Protein AF-A0A1X1XXY6-F1 (afdb_monomer)

Sequence (104 aa):
MVGAVIVSVALVAVVIVRAGPVKSLLADNLDVAATQAAVQGVLTDSTTGYGLHDVKDVTCNNGVNPVIAKGATFTCEFTIDGHQLQAKMTFLDSAGTYSVGRPQ

Mean predicted aligned error: 8.49 Å

Foldseek 3Di:
DQDQPFDQDPPFGKGKGQGDQPPDPPAQWGQVVVVLVVVVCQCCDPPRHVVAPPKADWQKQNNDTHHQDAQDKTKIWIAGPNDIWMWIWGRNDSRRIIITGDID

pLDDT: mean 74.22, std 14.79, range [30.69, 90.31]

Structure (mmCIF, N/CA/C/O backbone):
data_AF-A0A1X1XXY6-F1
#
_entry.id   AF-A0A1X1XXY6-F1
#
loop_
_atom_site.group_PDB
_atom_site.id
_atom_site.type_symbol
_atom_site.label_atom_id
_atom_site.label_alt_id
_atom_site.label_comp_id
_atom_site.label_asym_id
_atom_site.label_entity_id
_atom_site.label_seq_id
_atom_site.pdbx_PDB_ins_code
_atom_site.Cartn_x
_atom_site.Cartn_y
_atom_site.Cartn_z
_atom_site.occupancy
_atom_site.B_iso_or_equiv
_atom_site.auth_seq_id
_atom_site.auth_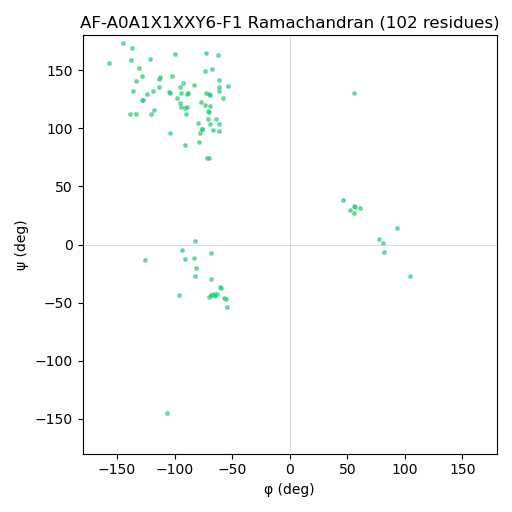comp_id
_atom_site.auth_asym_id
_atom_site.auth_atom_id
_atom_site.pdbx_PDB_model_num
ATOM 1 N N . MET A 1 1 ? 11.237 11.718 4.264 1.00 30.69 1 MET A N 1
ATOM 2 C CA . MET A 1 1 ? 10.075 12.516 3.822 1.00 30.69 1 MET A CA 1
ATOM 3 C C . MET A 1 1 ? 9.407 11.727 2.706 1.00 30.69 1 MET A C 1
ATOM 5 O O . MET A 1 1 ? 9.901 11.753 1.587 1.00 30.69 1 MET A O 1
ATOM 9 N N . VAL A 1 2 ? 8.393 10.916 3.019 1.00 42.12 2 VAL A N 1
ATOM 10 C CA . VAL A 1 2 ? 7.599 10.236 1.983 1.00 42.12 2 VAL A CA 1
ATOM 11 C C . VAL A 1 2 ? 6.670 11.304 1.414 1.00 42.12 2 VAL A C 1
ATOM 13 O O . VAL A 1 2 ? 5.721 11.715 2.071 1.00 42.12 2 VAL A O 1
ATOM 16 N N . GLY A 1 3 ? 7.034 11.871 0.266 1.00 40.94 3 GLY A N 1
ATOM 17 C CA . GLY A 1 3 ? 6.243 12.906 -0.390 1.00 40.94 3 GLY A CA 1
ATOM 18 C C . GLY A 1 3 ? 5.076 12.264 -1.126 1.00 40.94 3 GLY A C 1
ATOM 19 O O . GLY A 1 3 ? 5.210 11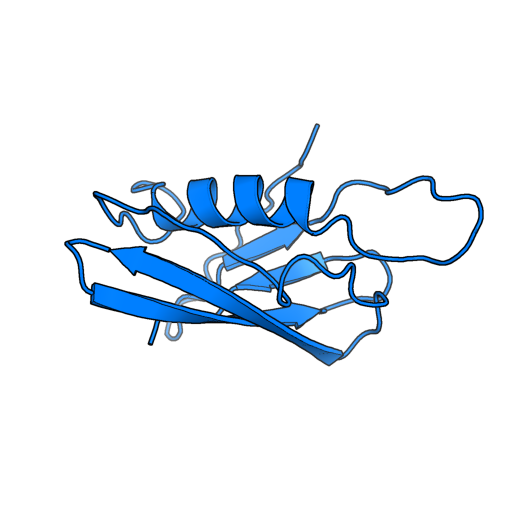.925 -2.299 1.00 40.94 3 GLY A O 1
ATOM 20 N N . ALA A 1 4 ? 3.943 12.072 -0.452 1.00 49.66 4 ALA A N 1
ATOM 21 C CA . ALA A 1 4 ? 2.701 11.711 -1.124 1.00 49.66 4 ALA A CA 1
ATOM 22 C C . ALA A 1 4 ? 2.257 12.904 -1.991 1.00 49.66 4 ALA A C 1
ATOM 24 O O . ALA A 1 4 ? 1.715 13.885 -1.491 1.00 49.66 4 ALA A O 1
ATOM 25 N N . VAL A 1 5 ? 2.556 12.864 -3.292 1.00 47.81 5 VAL A N 1
ATOM 26 C CA . VAL A 1 5 ? 2.062 13.853 -4.260 1.00 47.81 5 VAL A CA 1
ATOM 27 C C . VAL A 1 5 ? 0.756 13.322 -4.831 1.00 47.81 5 VAL A C 1
ATOM 29 O O . VAL A 1 5 ? 0.742 12.660 -5.867 1.00 47.81 5 VAL A O 1
ATOM 32 N N . ILE A 1 6 ? -0.331 13.593 -4.115 1.00 52.78 6 ILE A N 1
ATOM 33 C CA . ILE A 1 6 ? -1.666 13.104 -4.446 1.00 52.78 6 ILE A CA 1
ATOM 34 C C . ILE A 1 6 ? -2.244 13.980 -5.560 1.00 52.78 6 ILE A C 1
ATOM 36 O O . ILE A 1 6 ? -2.627 15.125 -5.337 1.00 52.78 6 ILE A O 1
ATOM 40 N N . VAL A 1 7 ? -2.273 13.451 -6.784 1.00 49.28 7 VAL A N 1
ATOM 41 C CA . VAL A 1 7 ? -2.939 14.093 -7.926 1.00 49.28 7 VAL A CA 1
ATOM 42 C C . VAL A 1 7 ? -4.255 13.367 -8.174 1.00 49.28 7 VAL A C 1
ATOM 44 O O . VAL A 1 7 ? -4.285 12.331 -8.831 1.00 49.28 7 VAL A O 1
ATOM 47 N N . SER A 1 8 ? -5.344 13.900 -7.631 1.00 45.62 8 SER A N 1
ATOM 48 C CA . SER A 1 8 ? -6.702 13.409 -7.864 1.00 45.62 8 SER A CA 1
ATOM 49 C C . SER A 1 8 ? -7.189 13.853 -9.249 1.00 45.62 8 SER A C 1
ATOM 51 O O . SER A 1 8 ? -7.606 14.999 -9.428 1.00 45.62 8 SER A O 1
ATOM 53 N N . VAL A 1 9 ? -7.123 12.965 -10.245 1.00 42.84 9 VAL A N 1
ATOM 54 C CA . VAL A 1 9 ? -7.693 13.219 -11.580 1.00 42.84 9 VAL A CA 1
ATOM 55 C C . VAL A 1 9 ? -9.151 12.756 -11.591 1.00 42.84 9 VAL A C 1
ATOM 57 O O . VAL A 1 9 ? -9.454 11.589 -11.355 1.00 42.84 9 VAL A O 1
ATOM 60 N N . ALA A 1 10 ? -10.069 13.693 -11.820 1.00 48.03 10 ALA A N 1
ATOM 61 C CA . ALA A 1 10 ? -11.507 13.456 -11.792 1.00 48.03 10 ALA A CA 1
ATOM 62 C C . ALA A 1 10 ? -11.962 12.428 -12.852 1.00 48.03 10 ALA A C 1
ATOM 64 O O . ALA A 1 10 ? -11.490 12.459 -13.987 1.00 48.03 10 ALA A O 1
ATOM 65 N N . LEU A 1 11 ? -12.931 11.589 -12.445 1.00 43.09 11 LEU A N 1
ATOM 66 C CA . LEU A 1 11 ? -13.668 10.498 -13.129 1.00 43.09 11 LEU A CA 1
ATOM 67 C C . LEU A 1 11 ? -13.265 9.061 -12.753 1.00 43.09 11 LEU A C 1
ATOM 69 O O . LEU A 1 11 ? -14.133 8.192 -12.733 1.00 43.09 11 LEU A O 1
ATOM 73 N N . VAL A 1 12 ? -12.027 8.813 -12.325 1.00 51.12 12 VAL A N 1
ATOM 74 C CA . VAL A 1 12 ? -11.620 7.560 -11.662 1.00 51.12 12 VAL A CA 1
ATOM 75 C C . VAL A 1 12 ? -10.702 7.972 -10.519 1.00 51.12 12 VAL A C 1
ATOM 77 O O . VAL A 1 12 ? -9.641 8.522 -10.779 1.00 51.12 12 VAL A O 1
ATOM 80 N N . ALA A 1 13 ? -11.124 7.789 -9.264 1.00 54.41 13 ALA A N 1
ATOM 81 C CA . ALA A 1 13 ? -10.316 8.164 -8.103 1.00 54.41 13 ALA A CA 1
ATOM 82 C C . ALA A 1 13 ? -9.017 7.347 -8.119 1.00 54.41 13 ALA A C 1
ATOM 84 O O . ALA A 1 13 ? -9.012 6.170 -7.770 1.00 54.41 13 ALA A O 1
ATOM 85 N N . VAL A 1 14 ? -7.949 7.955 -8.624 1.00 60.22 14 VAL A N 1
ATOM 86 C CA . VAL A 1 14 ? -6.613 7.381 -8.696 1.00 60.22 14 VAL A CA 1
ATOM 87 C C . VAL A 1 14 ? -5.722 8.272 -7.852 1.00 60.22 14 VAL A C 1
ATOM 89 O O . VAL A 1 14 ? -5.545 9.447 -8.167 1.00 60.22 14 VAL A O 1
ATOM 92 N N . VAL A 1 15 ? -5.179 7.717 -6.770 1.00 70.12 15 VAL A N 1
ATOM 93 C CA . VAL A 1 15 ? -4.247 8.439 -5.898 1.00 70.12 15 VAL A CA 1
ATOM 94 C C . VAL A 1 15 ? -2.830 8.110 -6.332 1.00 70.12 15 VAL A C 1
ATOM 96 O O . VAL A 1 15 ? -2.439 6.947 -6.356 1.00 70.12 15 VAL A O 1
ATOM 99 N N . ILE A 1 16 ? -2.051 9.123 -6.698 1.00 71.06 16 ILE A N 1
ATOM 100 C CA . ILE A 1 16 ? -0.642 8.939 -7.051 1.00 71.06 16 ILE A CA 1
ATOM 101 C C . ILE A 1 16 ? 0.200 9.070 -5.783 1.00 71.06 16 ILE A C 1
ATOM 103 O O . ILE A 1 16 ? 0.069 10.035 -5.034 1.00 71.06 16 ILE A O 1
ATOM 107 N N . VAL A 1 17 ? 1.074 8.099 -5.542 1.00 71.25 17 VAL A N 1
ATOM 108 C CA . VAL A 1 17 ? 2.014 8.111 -4.422 1.00 71.25 17 VAL A CA 1
ATOM 109 C C . VAL A 1 17 ? 3.419 7.968 -4.984 1.00 71.25 17 VAL A C 1
ATOM 111 O O . VAL A 1 17 ? 3.695 7.076 -5.787 1.00 71.25 17 VAL A O 1
ATOM 114 N N . ARG A 1 18 ? 4.326 8.858 -4.572 1.00 68.50 18 ARG A N 1
ATOM 115 C CA . ARG A 1 18 ? 5.751 8.699 -4.862 1.00 68.50 18 ARG A CA 1
ATOM 116 C C . ARG A 1 18 ? 6.404 7.931 -3.726 1.00 68.50 18 ARG A C 1
ATOM 118 O O . ARG A 1 18 ? 6.447 8.424 -2.597 1.00 68.50 18 ARG A O 1
ATOM 125 N N . ALA A 1 19 ? 6.946 6.755 -4.026 1.00 64.06 19 ALA A N 1
ATOM 126 C CA . ALA A 1 19 ? 7.919 6.144 -3.134 1.00 64.06 19 ALA A CA 1
ATOM 127 C C . ALA A 1 19 ? 9.132 7.088 -3.023 1.00 64.06 19 ALA A C 1
ATOM 129 O O . ALA A 1 19 ? 9.604 7.634 -4.021 1.00 64.06 19 ALA A O 1
ATOM 130 N N . GLY A 1 20 ? 9.602 7.353 -1.801 1.00 55.19 20 GLY A N 1
ATOM 131 C CA . GLY A 1 20 ? 10.849 8.099 -1.605 1.00 55.19 20 GLY A CA 1
ATOM 132 C C . GLY A 1 20 ? 12.040 7.341 -2.212 1.00 55.19 20 GLY A C 1
ATOM 133 O O . GLY A 1 20 ? 11.918 6.145 -2.465 1.00 55.19 20 GLY A O 1
ATOM 134 N N . PRO A 1 21 ? 13.197 7.992 -2.436 1.00 48.78 21 PRO A N 1
ATOM 135 C CA . PRO A 1 21 ? 14.360 7.326 -3.015 1.00 48.78 21 PRO A CA 1
ATOM 136 C C . PRO A 1 21 ? 14.823 6.191 -2.094 1.00 48.78 21 PRO A C 1
ATOM 138 O O . PRO A 1 21 ? 15.441 6.432 -1.054 1.00 48.78 21 PRO A O 1
ATOM 141 N N . VAL A 1 22 ? 14.516 4.950 -2.468 1.00 51.75 22 VAL A N 1
ATOM 142 C CA . VAL A 1 22 ? 14.994 3.756 -1.774 1.00 51.75 22 VAL A CA 1
ATOM 143 C C . VAL A 1 22 ? 16.441 3.560 -2.216 1.00 51.75 22 VAL A C 1
ATOM 145 O O . VAL A 1 22 ? 16.710 3.030 -3.287 1.00 51.75 22 VAL A O 1
ATOM 148 N N . LYS A 1 23 ? 17.409 4.049 -1.431 1.00 45.09 23 LYS A N 1
ATOM 149 C CA . LYS A 1 23 ? 18.831 3.746 -1.662 1.00 45.09 23 LYS A CA 1
ATOM 150 C C . LYS A 1 23 ? 19.104 2.285 -1.283 1.00 45.09 23 LYS A C 1
ATOM 152 O O . LYS A 1 23 ? 19.700 2.026 -0.241 1.00 45.09 23 LYS A O 1
ATOM 157 N N . SER A 1 24 ? 18.668 1.337 -2.108 1.00 44.62 24 SER A N 1
ATOM 158 C CA . SER A 1 24 ? 19.143 -0.045 -2.037 1.00 44.62 24 SER A CA 1
ATOM 159 C C . SER A 1 24 ? 20.292 -0.216 -3.026 1.00 44.62 24 SER A C 1
ATOM 161 O O . SER A 1 24 ? 20.127 -0.030 -4.225 1.00 44.62 24 SER A O 1
ATOM 163 N N . LEU A 1 25 ? 21.481 -0.552 -2.525 1.00 49.66 25 LEU A N 1
ATOM 164 C CA . LEU A 1 25 ? 22.681 -0.808 -3.337 1.00 49.66 25 LEU A CA 1
ATOM 165 C C . LEU A 1 25 ? 22.571 -2.090 -4.191 1.00 49.66 25 LEU A C 1
ATOM 167 O O . LEU A 1 25 ? 23.439 -2.344 -5.022 1.00 49.66 25 LEU A O 1
ATOM 171 N N . L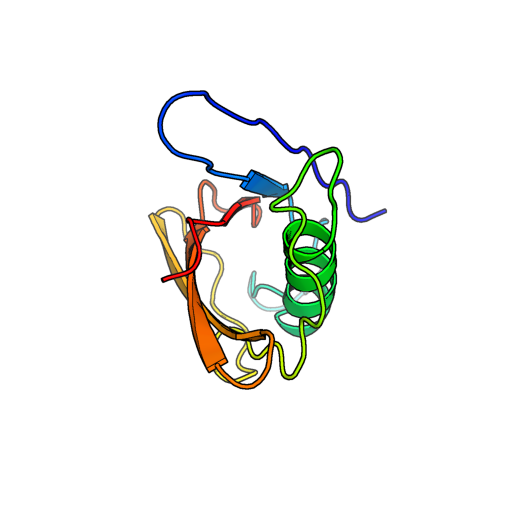EU A 1 26 ? 21.519 -2.891 -3.999 1.00 50.12 26 LEU A N 1
ATOM 172 C CA . LEU A 1 26 ? 21.196 -4.082 -4.779 1.00 50.12 26 LEU A CA 1
ATOM 173 C C . LEU A 1 26 ? 19.702 -4.037 -5.145 1.00 50.12 26 LEU A C 1
ATOM 175 O O . LEU A 1 26 ? 18.861 -4.165 -4.259 1.00 50.12 26 LEU A O 1
ATOM 179 N N . ALA A 1 27 ? 19.416 -3.875 -6.443 1.00 53.56 27 ALA A N 1
ATOM 180 C CA . ALA A 1 27 ? 18.097 -3.872 -7.094 1.00 53.56 27 ALA A CA 1
ATOM 181 C C . ALA A 1 27 ? 17.053 -2.857 -6.560 1.00 53.56 27 ALA A C 1
ATOM 183 O O . ALA A 1 27 ? 16.761 -2.794 -5.365 1.00 53.56 27 ALA A O 1
ATOM 184 N N . ASP A 1 28 ? 16.433 -2.107 -7.481 1.00 65.94 28 ASP A N 1
ATOM 185 C CA . ASP A 1 28 ? 15.330 -1.172 -7.210 1.00 65.94 28 ASP A CA 1
ATOM 186 C C . ASP A 1 28 ? 14.050 -1.946 -6.845 1.00 65.94 28 ASP A C 1
ATOM 188 O O . ASP A 1 28 ? 13.132 -2.125 -7.647 1.00 65.94 28 ASP A O 1
ATOM 192 N N . ASN A 1 29 ? 14.009 -2.485 -5.631 1.00 71.81 29 ASN A N 1
ATOM 193 C C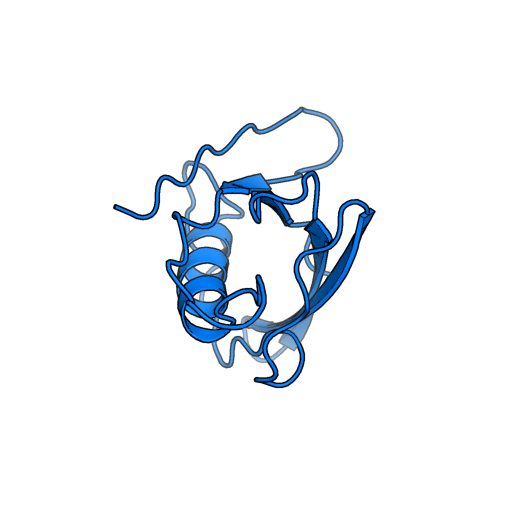A . ASN A 1 29 ? 12.823 -3.116 -5.072 1.00 71.81 29 ASN A CA 1
ATOM 194 C C . ASN A 1 29 ? 12.035 -2.079 -4.273 1.00 71.81 29 ASN A C 1
ATOM 196 O O . ASN A 1 29 ? 12.611 -1.281 -3.529 1.00 71.81 29 ASN A O 1
ATOM 200 N N . LEU A 1 30 ? 10.711 -2.107 -4.404 1.00 76.44 30 LEU A N 1
ATOM 201 C CA . LEU A 1 30 ? 9.839 -1.277 -3.588 1.00 76.44 30 LEU A CA 1
ATOM 202 C C . LEU A 1 30 ? 9.821 -1.832 -2.163 1.00 76.44 30 LEU A C 1
ATOM 204 O O . LEU A 1 30 ? 9.562 -3.018 -1.968 1.00 76.44 30 LEU A O 1
ATOM 208 N N . ASP A 1 31 ? 10.039 -0.969 -1.174 1.00 77.88 31 ASP A N 1
ATOM 209 C CA . ASP A 1 31 ? 9.797 -1.312 0.226 1.00 77.88 31 ASP A CA 1
ATOM 210 C C . ASP A 1 31 ? 8.284 -1.444 0.450 1.00 77.88 31 ASP A C 1
ATOM 212 O O . ASP A 1 31 ? 7.537 -0.452 0.487 1.00 77.88 31 ASP A O 1
ATOM 216 N N . VAL A 1 32 ? 7.821 -2.691 0.548 1.00 82.00 32 VAL A N 1
ATOM 217 C CA . VAL A 1 32 ? 6.400 -2.982 0.713 1.00 82.00 32 VAL A CA 1
ATOM 218 C C . VAL A 1 32 ? 5.889 -2.532 2.080 1.00 82.00 32 VAL A C 1
ATOM 220 O O . VAL A 1 32 ? 4.742 -2.109 2.160 1.00 82.00 32 VAL A O 1
ATOM 223 N N . ALA A 1 33 ? 6.727 -2.520 3.121 1.00 79.12 33 ALA A N 1
ATOM 224 C CA . ALA A 1 33 ? 6.332 -2.088 4.461 1.00 79.12 33 ALA A CA 1
ATOM 225 C C . ALA A 1 33 ? 6.096 -0.574 4.514 1.00 79.12 33 ALA A C 1
ATOM 227 O O . ALA A 1 33 ? 5.067 -0.107 5.010 1.00 79.12 33 ALA A O 1
ATOM 228 N N . ALA A 1 34 ? 7.003 0.205 3.917 1.00 79.44 34 ALA A N 1
ATOM 229 C CA . ALA A 1 34 ? 6.799 1.643 3.746 1.00 79.44 34 ALA A CA 1
ATOM 230 C C . ALA A 1 34 ? 5.551 1.940 2.894 1.00 79.44 34 ALA A C 1
ATOM 232 O O . ALA A 1 34 ? 4.811 2.890 3.158 1.00 79.44 34 ALA A O 1
ATOM 233 N N . THR A 1 35 ? 5.300 1.099 1.889 1.00 79.00 35 THR A N 1
ATOM 234 C CA . THR A 1 35 ? 4.125 1.206 1.020 1.00 79.00 35 THR A CA 1
ATOM 235 C C . THR A 1 35 ? 2.833 0.884 1.758 1.00 79.00 35 THR A C 1
ATOM 237 O O . THR A 1 35 ? 1.882 1.643 1.625 1.00 79.00 35 THR A O 1
ATOM 240 N N . GLN A 1 36 ? 2.790 -0.167 2.581 1.00 83.00 36 GLN A N 1
ATOM 241 C CA . GLN A 1 36 ? 1.628 -0.507 3.411 1.00 83.00 36 GLN A CA 1
ATOM 242 C C . GLN A 1 36 ? 1.214 0.673 4.290 1.00 83.00 36 GLN A C 1
ATOM 244 O O . GLN A 1 36 ? 0.045 1.052 4.291 1.00 83.00 36 GLN A O 1
ATOM 249 N N . ALA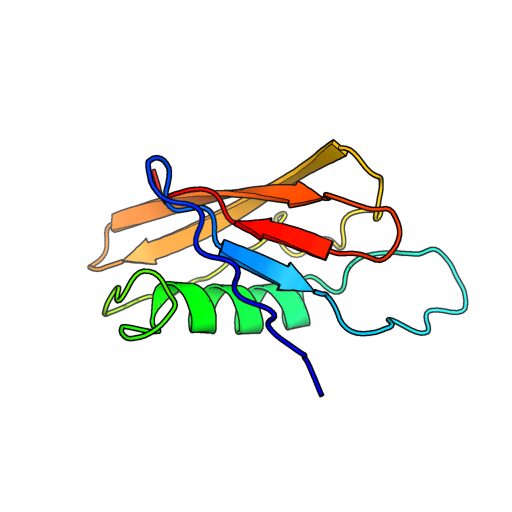 A 1 37 ? 2.176 1.310 4.965 1.00 82.25 37 ALA A N 1
ATOM 250 C CA . ALA A 1 37 ? 1.910 2.484 5.793 1.00 82.25 37 ALA A CA 1
ATOM 251 C C . ALA A 1 37 ? 1.378 3.673 4.970 1.00 82.25 37 ALA A C 1
ATOM 253 O O . ALA A 1 37 ? 0.421 4.334 5.374 1.00 82.25 37 ALA A O 1
ATOM 254 N N . ALA A 1 38 ? 1.961 3.934 3.795 1.00 80.19 38 ALA A N 1
ATOM 255 C CA . ALA A 1 38 ? 1.505 5.004 2.909 1.00 80.19 38 ALA A CA 1
ATOM 256 C C . ALA A 1 38 ? 0.094 4.744 2.353 1.00 80.19 38 ALA A C 1
ATOM 258 O O . ALA A 1 38 ? -0.735 5.651 2.325 1.00 80.19 38 ALA A O 1
ATOM 259 N N . VAL A 1 39 ? -0.189 3.506 1.943 1.00 81.62 39 VAL A N 1
ATOM 260 C CA . VAL A 1 39 ? -1.494 3.071 1.426 1.00 81.62 39 VAL A CA 1
ATOM 261 C C . VAL A 1 39 ? -2.548 3.163 2.510 1.00 81.62 39 VAL A C 1
ATOM 263 O O . VAL A 1 39 ? -3.614 3.706 2.252 1.00 81.62 39 VAL A O 1
ATOM 266 N N . GLN A 1 40 ? -2.246 2.711 3.727 1.00 83.62 40 GLN A N 1
ATOM 267 C CA . GLN A 1 40 ? -3.149 2.875 4.860 1.00 83.62 40 GLN A CA 1
ATOM 268 C C . GLN A 1 40 ? -3.480 4.354 5.083 1.00 83.62 40 GLN A C 1
ATOM 270 O O . GLN A 1 40 ? -4.654 4.700 5.178 1.00 83.62 40 GLN A O 1
ATOM 275 N N . GLY A 1 41 ? -2.468 5.228 5.062 1.00 82.56 41 GLY A N 1
ATOM 276 C CA . GLY A 1 41 ? -2.661 6.675 5.122 1.00 82.56 41 GLY A CA 1
ATOM 277 C C . GLY A 1 41 ? -3.616 7.172 4.036 1.00 82.56 41 GLY A C 1
ATOM 278 O O .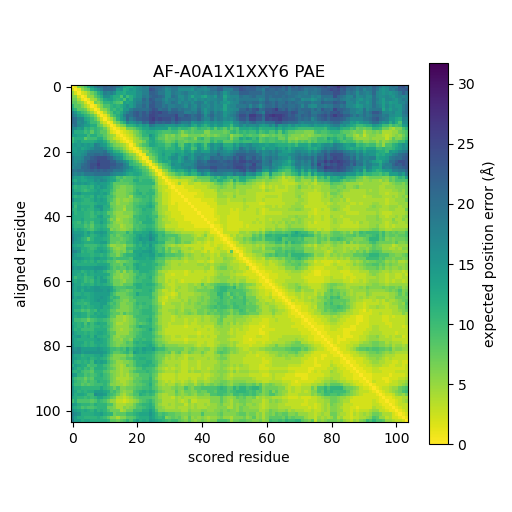 GLY A 1 41 ? -4.634 7.767 4.362 1.00 82.56 41 GLY A O 1
ATOM 279 N N . VAL A 1 42 ? -3.356 6.841 2.768 1.00 82.69 42 VAL A N 1
ATOM 280 C CA . VAL A 1 42 ? -4.211 7.213 1.623 1.00 82.69 42 VAL A CA 1
ATOM 281 C C . VAL A 1 42 ? -5.635 6.660 1.739 1.00 82.69 42 VAL A C 1
ATOM 283 O O . VAL A 1 42 ? -6.586 7.329 1.344 1.00 82.69 42 VAL A O 1
ATOM 286 N N . LEU A 1 43 ? -5.812 5.446 2.255 1.00 81.44 43 LEU A N 1
ATOM 287 C CA . LEU A 1 43 ? -7.139 4.868 2.447 1.00 81.44 43 L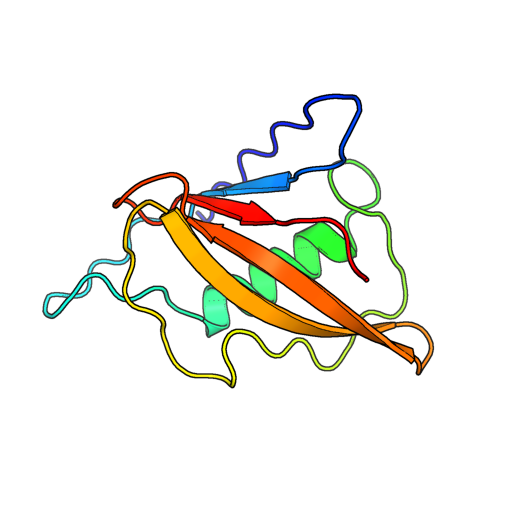EU A CA 1
ATOM 288 C C . LEU A 1 43 ? -7.901 5.627 3.535 1.00 81.44 43 LEU A C 1
ATOM 290 O O . LEU A 1 43 ? -9.060 5.955 3.319 1.00 81.44 43 LEU A O 1
ATOM 294 N N . THR A 1 44 ? -7.246 5.954 4.653 1.00 83.81 44 THR A N 1
ATOM 295 C CA . THR A 1 44 ? -7.875 6.641 5.796 1.00 83.81 44 THR A CA 1
ATOM 296 C C . THR A 1 44 ? -8.004 8.154 5.656 1.00 83.81 44 THR A C 1
ATOM 298 O O . THR A 1 44 ? -8.813 8.773 6.344 1.00 83.81 44 THR A O 1
ATOM 301 N N . ASP A 1 45 ? -7.219 8.773 4.777 1.00 82.50 45 ASP A N 1
ATOM 302 C CA . ASP A 1 45 ? -7.210 10.220 4.601 1.00 82.50 45 ASP A CA 1
ATOM 303 C C . ASP A 1 45 ? -8.516 10.678 3.939 1.00 82.50 45 ASP A C 1
ATOM 305 O O . ASP A 1 45 ? -8.797 10.359 2.784 1.00 82.50 45 ASP A O 1
ATOM 309 N N . SER A 1 46 ? -9.323 11.430 4.685 1.00 74.81 46 SER A N 1
ATOM 310 C CA . SER A 1 46 ? -10.624 11.952 4.252 1.00 74.81 46 SER A CA 1
ATOM 311 C C . SER A 1 46 ? -10.546 13.243 3.439 1.00 74.81 46 SER A C 1
ATOM 313 O O . SER A 1 46 ? -11.546 13.664 2.863 1.00 74.81 46 SER A O 1
ATOM 315 N N . THR A 1 47 ? -9.379 13.885 3.394 1.00 73.25 47 THR A N 1
ATOM 316 C CA . THR A 1 47 ? -9.178 15.173 2.717 1.00 73.25 47 THR A CA 1
ATOM 317 C C . THR A 1 47 ? -8.630 14.980 1.308 1.00 73.25 47 THR A C 1
ATOM 319 O O . THR A 1 47 ? -9.061 15.644 0.369 1.00 73.25 47 THR A O 1
ATOM 322 N N . THR A 1 48 ? -7.664 14.080 1.161 1.00 67.25 48 THR A N 1
ATOM 323 C CA . THR A 1 48 ? -6.902 13.863 -0.074 1.00 67.25 48 THR A CA 1
ATOM 324 C C . THR A 1 48 ? -6.935 12.413 -0.553 1.00 67.25 48 THR A C 1
ATOM 326 O O . THR A 1 48 ? -6.564 12.140 -1.693 1.00 67.25 48 THR A O 1
ATOM 329 N N . GLY A 1 49 ? -7.387 11.489 0.294 1.00 73.50 49 GLY A N 1
ATOM 330 C CA . GLY A 1 49 ? -7.451 10.061 0.020 1.00 73.50 49 GLY A CA 1
ATOM 331 C C . GLY A 1 49 ? -8.869 9.540 -0.222 1.00 73.50 49 GLY A C 1
ATOM 332 O O . GLY A 1 49 ? -9.710 10.212 -0.820 1.00 73.50 49 GLY A O 1
ATOM 333 N N . TYR A 1 50 ? -9.119 8.305 0.219 1.00 76.25 50 TYR A N 1
ATOM 334 C CA . TYR A 1 50 ? -10.423 7.645 0.083 1.00 76.25 50 TYR A CA 1
ATOM 335 C C . TYR A 1 50 ? -11.365 7.869 1.276 1.00 76.25 50 TYR A C 1
ATOM 337 O O . TYR A 1 50 ? -12.550 7.564 1.156 1.00 76.25 50 TYR A O 1
ATOM 345 N N . GLY A 1 51 ? -10.871 8.395 2.402 1.00 78.50 51 GLY A N 1
ATOM 346 C CA . GLY A 1 51 ? -11.671 8.675 3.598 1.00 78.50 51 GLY A CA 1
ATOM 347 C C . GLY A 1 51 ? -12.336 7.452 4.226 1.00 78.50 51 GLY A C 1
ATOM 348 O O . GLY A 1 51 ? -13.435 7.561 4.762 1.00 78.50 51 GLY A O 1
ATOM 349 N N . LEU A 1 52 ? -11.705 6.285 4.120 1.00 83.94 52 LEU A N 1
ATOM 350 C CA . LEU A 1 52 ? -12.210 5.025 4.652 1.00 83.94 52 LEU A CA 1
ATOM 351 C C . LEU A 1 52 ? -11.871 4.900 6.136 1.00 83.94 52 LEU A C 1
ATOM 353 O O . LEU A 1 52 ? -10.760 5.205 6.565 1.00 83.94 52 LEU A O 1
ATOM 357 N N . HIS A 1 53 ? -12.822 4.432 6.931 1.00 82.44 53 HIS A N 1
ATOM 358 C CA . HIS A 1 53 ? -12.623 4.209 8.361 1.00 82.44 53 HIS A CA 1
ATOM 359 C C . HIS A 1 53 ? -12.346 2.723 8.627 1.00 82.44 53 HIS A C 1
ATOM 361 O O . HIS A 1 53 ? -12.539 1.895 7.747 1.00 82.44 53 HIS A O 1
ATOM 367 N N . ASP A 1 54 ? -11.818 2.390 9.806 1.00 84.75 54 ASP A N 1
ATOM 368 C CA . ASP A 1 54 ? -11.602 0.996 10.233 1.00 84.75 54 ASP A CA 1
ATOM 369 C C . ASP A 1 54 ? -10.735 0.120 9.301 1.00 84.75 54 ASP A C 1
ATOM 371 O O . ASP A 1 54 ? -10.888 -1.100 9.244 1.00 84.75 54 ASP A O 1
ATOM 375 N N . VAL A 1 55 ? -9.758 0.728 8.617 1.00 84.25 55 VAL A N 1
ATOM 376 C CA . VAL A 1 55 ? -8.791 0.018 7.761 1.00 84.25 55 VAL A CA 1
ATOM 377 C C . VAL A 1 55 ? -7.764 -0.747 8.605 1.00 84.25 55 VAL A C 1
ATOM 379 O O . VAL A 1 55 ? -6.993 -0.146 9.364 1.00 84.25 55 VAL A O 1
ATOM 382 N N . LYS A 1 56 ? -7.708 -2.071 8.438 1.00 85.69 56 LYS A N 1
ATOM 383 C CA . LYS A 1 56 ? -6.805 -2.996 9.145 1.00 85.69 56 LYS A CA 1
ATOM 384 C C . LYS A 1 56 ? -6.199 -4.032 8.197 1.00 85.69 56 LYS A C 1
ATOM 386 O O . LYS A 1 56 ? -6.593 -4.131 7.040 1.00 85.69 56 LYS A O 1
ATOM 391 N N . ASP A 1 57 ? -5.209 -4.774 8.690 1.00 87.62 57 ASP A N 1
ATOM 392 C CA . ASP A 1 57 ? -4.601 -5.925 8.000 1.00 87.62 57 ASP A CA 1
ATOM 393 C C . ASP A 1 57 ? -4.054 -5.622 6.593 1.00 87.62 57 ASP A C 1
ATOM 395 O O . ASP A 1 57 ? -4.075 -6.469 5.701 1.00 87.62 57 ASP A O 1
ATOM 399 N N . VAL A 1 58 ? -3.542 -4.402 6.391 1.00 86.31 58 VAL A N 1
ATOM 400 C CA . VAL A 1 58 ? -3.027 -3.953 5.093 1.00 86.31 58 VAL A CA 1
ATOM 401 C C . VAL A 1 58 ? -1.815 -4.790 4.693 1.00 86.31 58 VAL A C 1
ATOM 403 O O . VAL A 1 58 ? -0.721 -4.629 5.232 1.00 86.31 58 VAL A O 1
ATOM 406 N N . THR A 1 59 ? -1.994 -5.662 3.707 1.00 88.06 59 THR A N 1
ATOM 407 C CA . THR A 1 59 ? -0.977 -6.570 3.179 1.00 88.06 59 THR A CA 1
ATOM 408 C C . THR A 1 59 ? -0.759 -6.307 1.702 1.00 88.06 59 THR A C 1
ATOM 410 O O . THR A 1 59 ? -1.622 -6.564 0.874 1.00 88.06 59 THR A O 1
ATOM 413 N N . CYS A 1 60 ? 0.419 -5.793 1.362 1.00 85.56 60 CYS A N 1
ATOM 414 C CA . CYS A 1 60 ? 0.780 -5.446 -0.007 1.00 85.56 60 CYS A CA 1
ATOM 415 C C . CYS A 1 60 ? 1.740 -6.470 -0.597 1.00 85.56 60 CYS A C 1
ATOM 417 O O . CYS A 1 60 ? 2.734 -6.811 0.043 1.00 85.56 60 CYS A O 1
ATOM 419 N N . ASN A 1 61 ? 1.453 -6.945 -1.811 1.00 86.31 61 ASN A N 1
ATOM 420 C CA . ASN A 1 61 ? 2.258 -7.927 -2.545 1.00 86.31 61 ASN A CA 1
ATOM 421 C C . ASN A 1 61 ? 2.693 -9.123 -1.671 1.00 86.31 61 ASN A C 1
ATOM 423 O O . ASN A 1 61 ? 3.833 -9.580 -1.736 1.00 86.31 61 ASN A O 1
ATOM 427 N N . ASN A 1 62 ? 1.799 -9.584 -0.793 1.00 82.94 62 ASN A N 1
ATOM 428 C CA . ASN A 1 62 ? 2.022 -10.683 0.151 1.00 82.94 62 ASN A CA 1
ATOM 429 C C . ASN A 1 62 ? 3.236 -10.486 1.085 1.00 82.94 62 ASN A C 1
ATOM 431 O O . ASN A 1 62 ? 3.851 -11.460 1.514 1.00 82.94 62 ASN A O 1
ATOM 435 N N . GLY A 1 63 ? 3.617 -9.238 1.379 1.00 80.06 63 GLY A N 1
ATOM 436 C CA . GLY A 1 63 ? 4.805 -8.932 2.184 1.00 80.06 63 GLY A CA 1
ATOM 437 C C . GLY A 1 63 ? 6.128 -9.057 1.418 1.00 80.06 63 GLY A C 1
ATOM 438 O O . GLY A 1 63 ? 7.196 -8.908 2.008 1.00 80.06 63 GLY A O 1
ATOM 439 N N . VAL A 1 64 ? 6.079 -9.327 0.112 1.00 80.00 64 VAL A N 1
ATOM 440 C CA . VAL A 1 64 ? 7.257 -9.453 -0.748 1.00 80.00 64 VAL A CA 1
ATOM 441 C C . VAL A 1 64 ? 7.510 -8.121 -1.438 1.00 80.00 64 VAL A C 1
ATOM 443 O O . VAL A 1 64 ? 6.591 -7.517 -1.981 1.00 80.00 64 VAL A O 1
ATOM 446 N N . ASN A 1 65 ? 8.760 -7.674 -1.479 1.00 80.94 65 ASN A N 1
ATOM 447 C CA . ASN A 1 65 ? 9.121 -6.447 -2.184 1.00 80.94 65 ASN A CA 1
ATOM 448 C C . ASN A 1 65 ? 9.029 -6.666 -3.707 1.00 80.94 65 ASN A C 1
ATOM 450 O O . ASN A 1 65 ? 9.792 -7.477 -4.239 1.00 80.94 65 ASN A O 1
ATOM 454 N N . PRO A 1 66 ? 8.114 -5.989 -4.428 1.00 80.06 66 PRO A N 1
ATOM 455 C CA . PRO A 1 66 ? 8.060 -6.094 -5.877 1.00 80.06 66 PRO A CA 1
ATOM 456 C C . PRO A 1 66 ? 9.225 -5.327 -6.508 1.00 80.06 66 PRO A C 1
ATOM 458 O O . PRO A 1 66 ? 9.663 -4.288 -6.006 1.00 80.06 66 PRO A O 1
ATOM 461 N N . VAL A 1 67 ? 9.689 -5.813 -7.657 1.00 81.50 67 VAL A N 1
ATOM 462 C CA . VAL A 1 67 ? 10.660 -5.090 -8.482 1.00 81.50 67 VAL A CA 1
ATOM 463 C C . VAL A 1 67 ? 9.973 -3.864 -9.080 1.00 81.50 67 VAL A C 1
ATOM 465 O O . VAL A 1 67 ? 8.901 -3.981 -9.683 1.00 81.50 67 VAL A O 1
ATOM 468 N N . ILE A 1 68 ? 10.583 -2.689 -8.928 1.00 80.62 68 ILE A N 1
ATOM 469 C CA . ILE A 1 68 ? 10.069 -1.454 -9.516 1.00 80.62 68 ILE A CA 1
ATOM 470 C C . ILE A 1 68 ? 10.279 -1.531 -11.029 1.00 80.62 68 ILE A C 1
ATOM 472 O O . ILE A 1 68 ? 11.391 -1.418 -11.538 1.00 80.62 68 ILE A O 1
ATOM 476 N N . ALA A 1 69 ? 9.186 -1.713 -11.762 1.00 79.94 69 ALA A N 1
ATOM 477 C CA . ALA A 1 69 ? 9.191 -1.706 -13.215 1.00 79.94 69 ALA A CA 1
ATOM 478 C C . ALA A 1 69 ? 8.008 -0.888 -13.723 1.00 79.94 69 ALA A C 1
ATOM 480 O O . ALA A 1 69 ? 6.873 -1.075 -13.289 1.00 79.94 69 ALA A O 1
ATOM 481 N N . LYS A 1 70 ? 8.260 0.023 -14.665 1.00 81.94 70 LYS A N 1
ATOM 482 C CA . LYS A 1 70 ? 7.207 0.857 -15.248 1.00 81.94 70 LYS A CA 1
ATOM 483 C C . LYS A 1 70 ? 6.118 -0.024 -15.870 1.00 81.94 70 LYS A C 1
ATOM 485 O O . LYS A 1 70 ? 6.409 -0.864 -16.716 1.00 81.94 70 LYS A O 1
ATOM 490 N N . GLY A 1 71 ? 4.869 0.201 -15.472 1.00 82.50 71 GLY A N 1
ATOM 491 C CA . GLY A 1 71 ? 3.713 -0.584 -15.902 1.00 82.50 71 GLY A CA 1
ATOM 492 C C . GLY A 1 71 ? 3.516 -1.898 -15.143 1.00 82.50 71 GLY A C 1
ATOM 493 O O . GLY A 1 71 ? 2.485 -2.539 -15.335 1.00 82.50 71 GLY A O 1
ATOM 494 N N . ALA A 1 72 ? 4.444 -2.295 -14.264 1.00 85.19 72 ALA A N 1
ATOM 495 C CA . ALA A 1 72 ? 4.211 -3.420 -13.372 1.00 85.19 72 ALA A CA 1
ATOM 496 C C . ALA A 1 72 ? 3.114 -3.077 -12.363 1.00 85.19 72 ALA A C 1
ATOM 498 O O . ALA A 1 72 ? 2.899 -1.917 -11.996 1.00 85.19 72 ALA A O 1
ATOM 499 N N . THR A 1 73 ? 2.407 -4.109 -11.924 1.00 86.00 73 THR A N 1
ATOM 500 C CA . THR A 1 73 ? 1.279 -3.968 -11.014 1.00 86.00 73 THR A CA 1
ATOM 501 C C . THR A 1 73 ? 1.439 -4.895 -9.835 1.00 86.00 73 THR A C 1
ATOM 503 O O . THR A 1 73 ? 1.902 -6.021 -9.996 1.00 86.00 73 THR A O 1
ATOM 506 N N . PHE A 1 74 ? 0.993 -4.440 -8.679 1.00 87.44 74 PHE A N 1
ATOM 507 C CA . PHE A 1 74 ? 0.928 -5.233 -7.464 1.00 87.44 74 PHE A CA 1
ATOM 508 C C . PHE A 1 74 ? -0.388 -4.943 -6.753 1.00 87.44 74 PHE A C 1
ATOM 510 O O . PHE A 1 74 ? -1.028 -3.923 -7.013 1.00 87.44 74 PHE A O 1
ATOM 517 N N . THR A 1 75 ? -0.813 -5.854 -5.891 1.00 88.50 75 THR A N 1
ATOM 518 C CA . THR A 1 75 ? -2.096 -5.751 -5.191 1.00 88.50 75 THR A CA 1
ATOM 519 C C . THR A 1 75 ? -1.841 -5.567 -3.704 1.00 88.50 75 THR A C 1
ATOM 521 O O . THR A 1 75 ? -0.917 -6.176 -3.162 1.00 88.50 75 THR A O 1
ATOM 524 N N . CYS A 1 76 ? -2.653 -4.743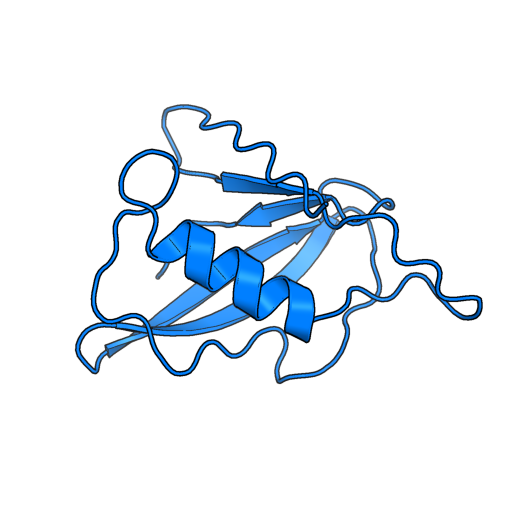 -3.048 1.00 88.50 76 CYS A N 1
ATOM 525 C CA . CYS A 1 76 ? -2.784 -4.764 -1.598 1.00 88.50 76 CYS A CA 1
ATOM 526 C C . CYS A 1 76 ? -4.167 -5.222 -1.204 1.00 88.50 76 CYS A C 1
ATOM 528 O O . CYS A 1 76 ? -5.157 -4.734 -1.741 1.00 88.50 76 CYS A O 1
ATOM 530 N N . GLU A 1 77 ? -4.205 -6.101 -0.223 1.00 90.31 77 GLU A N 1
ATOM 531 C CA . GLU A 1 77 ? -5.410 -6.517 0.466 1.00 90.31 77 GLU A CA 1
ATOM 532 C C . GLU A 1 77 ? -5.470 -5.809 1.815 1.00 90.31 77 GLU A C 1
ATOM 534 O O . GLU A 1 77 ? -4.440 -5.532 2.431 1.00 90.31 77 GLU A O 1
ATOM 539 N N . PHE A 1 78 ? -6.667 -5.465 2.257 1.00 89.12 78 PHE A N 1
ATOM 540 C CA . PHE A 1 78 ? -6.908 -4.834 3.547 1.00 89.12 78 PHE A CA 1
ATOM 541 C C . PHE A 1 78 ? -8.345 -5.093 3.975 1.00 89.12 78 PHE A C 1
ATOM 543 O O . PHE A 1 78 ? -9.227 -5.321 3.152 1.00 89.12 78 PHE A O 1
ATOM 550 N N . THR A 1 79 ? -8.591 -5.034 5.273 1.00 87.94 79 THR A N 1
ATOM 551 C CA . THR A 1 79 ? -9.911 -5.254 5.856 1.00 87.94 79 THR A CA 1
ATOM 552 C C . THR A 1 79 ? -10.516 -3.916 6.258 1.00 87.94 79 THR A C 1
ATOM 554 O O . THR A 1 79 ? -9.860 -3.128 6.936 1.00 87.94 79 THR A O 1
ATOM 557 N N . ILE A 1 80 ? -11.761 -3.663 5.860 1.00 87.94 80 ILE A N 1
ATOM 558 C CA . ILE A 1 80 ? -12.545 -2.476 6.224 1.00 87.94 80 ILE A CA 1
ATOM 559 C C . ILE A 1 80 ? -13.872 -2.950 6.788 1.00 87.94 80 ILE A C 1
ATOM 561 O O . ILE A 1 80 ? -14.561 -3.725 6.131 1.00 87.94 80 ILE A O 1
ATOM 565 N N . ASP A 1 81 ? -14.221 -2.534 8.005 1.00 86.62 81 ASP A N 1
ATOM 566 C CA . ASP A 1 81 ? -15.468 -2.954 8.668 1.00 86.62 81 ASP A CA 1
ATOM 567 C C . ASP A 1 81 ? -15.665 -4.489 8.710 1.00 86.62 81 ASP A C 1
ATOM 569 O O . ASP A 1 81 ? -16.780 -5.002 8.690 1.00 86.62 81 ASP A O 1
ATOM 573 N N . GLY A 1 82 ? -14.567 -5.256 8.743 1.00 86.12 82 GLY A N 1
ATOM 574 C CA . GLY A 1 82 ? -14.597 -6.725 8.695 1.00 86.12 82 GLY A CA 1
ATOM 575 C C . GLY A 1 82 ? -14.759 -7.330 7.292 1.00 86.12 82 GLY A C 1
ATOM 576 O O . GLY A 1 82 ? -14.778 -8.553 7.161 1.00 86.12 82 GLY A O 1
ATOM 577 N N . HIS A 1 83 ? -14.827 -6.507 6.245 1.00 87.06 83 HIS A N 1
ATOM 578 C CA . HIS A 1 83 ? -14.837 -6.924 4.845 1.00 87.06 83 HIS A CA 1
ATOM 579 C C . HIS A 1 83 ? -13.441 -6.821 4.236 1.00 87.06 83 HIS A C 1
ATOM 581 O O . HIS A 1 83 ? -12.812 -5.765 4.273 1.00 87.06 83 HIS A O 1
ATOM 587 N N . GLN A 1 84 ? -12.961 -7.915 3.648 1.00 89.06 84 GLN A N 1
ATOM 588 C CA . GLN A 1 84 ? -11.693 -7.920 2.930 1.00 89.06 84 GLN A CA 1
ATOM 589 C C . GLN A 1 84 ? -11.884 -7.265 1.559 1.00 89.06 84 GLN A C 1
ATOM 591 O O . GLN A 1 84 ? -12.727 -7.690 0.770 1.00 89.06 84 GLN A O 1
ATOM 596 N N . LEU A 1 85 ? -11.107 -6.221 1.306 1.00 89.00 85 LEU A N 1
ATOM 597 C CA . LEU A 1 85 ? -11.070 -5.455 0.070 1.00 89.00 85 LEU A CA 1
ATOM 598 C C . LEU A 1 85 ? -9.662 -5.505 -0.511 1.00 89.00 85 LEU A C 1
ATOM 600 O O . LEU A 1 85 ? -8.678 -5.749 0.194 1.00 89.00 85 LEU A O 1
ATOM 604 N N . GLN A 1 86 ? -9.560 -5.225 -1.804 1.00 88.69 86 GLN A N 1
ATOM 605 C CA . GLN A 1 86 ? -8.275 -5.178 -2.488 1.00 88.69 86 GLN A CA 1
ATOM 606 C C . GLN A 1 86 ? -8.142 -3.940 -3.372 1.00 88.69 86 GLN A C 1
ATOM 608 O O . GLN A 1 86 ? -9.072 -3.531 -4.063 1.00 88.69 86 GLN A O 1
ATOM 613 N N . ALA A 1 87 ? -6.952 -3.349 -3.395 1.00 86.06 87 ALA A N 1
ATOM 614 C CA . ALA A 1 87 ? -6.601 -2.271 -4.306 1.00 86.06 87 ALA A CA 1
ATOM 615 C C . ALA A 1 87 ? -5.444 -2.702 -5.203 1.00 86.06 87 ALA A C 1
ATOM 617 O O . ALA A 1 87 ? -4.416 -3.204 -4.747 1.00 86.06 87 ALA A O 1
ATOM 618 N N . LYS A 1 88 ? -5.605 -2.462 -6.503 1.00 87.50 88 LYS A N 1
ATOM 619 C CA . LYS A 1 88 ? -4.546 -2.668 -7.486 1.00 87.50 88 LYS A CA 1
ATOM 620 C C . LYS A 1 88 ? -3.702 -1.410 -7.600 1.00 87.50 88 LYS A C 1
ATOM 622 O O . LYS A 1 88 ? -4.230 -0.323 -7.847 1.00 87.50 88 LYS A O 1
ATOM 627 N N . MET A 1 89 ? -2.391 -1.570 -7.520 1.00 86.31 89 MET A N 1
ATOM 628 C CA . MET A 1 89 ? -1.436 -0.496 -7.741 1.00 86.31 89 MET A CA 1
ATOM 629 C C . MET A 1 89 ? -0.625 -0.733 -8.996 1.00 86.31 89 MET A C 1
ATOM 631 O O . MET A 1 89 ? -0.313 -1.866 -9.352 1.00 86.31 89 MET A O 1
ATOM 635 N N . THR A 1 90 ? -0.318 0.354 -9.693 1.00 86.44 90 THR A N 1
ATOM 636 C CA . THR A 1 90 ? 0.416 0.323 -10.961 1.00 86.44 90 THR A CA 1
ATOM 637 C C . THR A 1 90 ? 1.579 1.287 -10.880 1.00 86.44 90 THR A C 1
ATOM 639 O O . THR A 1 90 ? 1.376 2.468 -10.609 1.00 86.44 90 THR A O 1
ATOM 642 N N . PHE A 1 91 ? 2.791 0.805 -11.127 1.00 84.69 91 PHE A N 1
ATOM 643 C CA . PHE A 1 91 ? 3.969 1.656 -11.207 1.00 84.69 91 PHE A CA 1
ATOM 644 C C . PHE A 1 91 ? 3.896 2.534 -12.457 1.00 84.69 91 PHE A C 1
ATOM 646 O O . PHE A 1 91 ? 3.847 2.046 -13.588 1.00 84.69 91 PHE A O 1
ATOM 653 N N . LEU A 1 92 ? 3.891 3.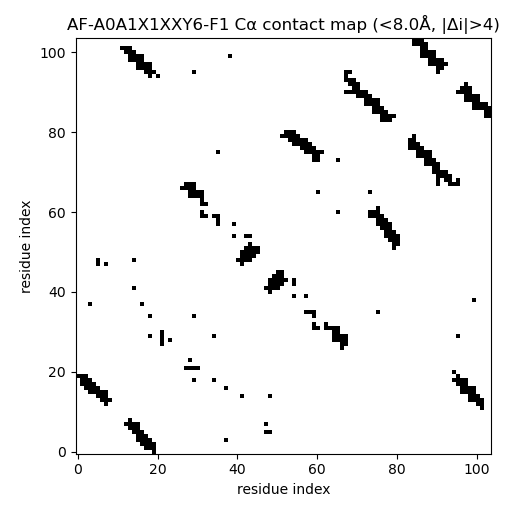845 -12.251 1.00 82.25 92 LEU A N 1
ATOM 654 C CA . LEU A 1 92 ? 3.848 4.849 -13.310 1.00 82.25 92 LEU A CA 1
ATOM 655 C C . LEU A 1 92 ? 5.239 5.111 -13.899 1.00 82.25 92 LEU A C 1
ATOM 657 O O . LEU A 1 92 ? 5.361 5.483 -15.070 1.00 82.25 92 LEU A O 1
ATOM 661 N N . ASP A 1 93 ? 6.290 4.888 -13.111 1.00 78.81 93 ASP A N 1
ATOM 662 C CA . ASP A 1 93 ? 7.679 5.074 -13.512 1.00 78.81 93 ASP A CA 1
ATOM 663 C C . ASP A 1 93 ? 8.618 4.038 -12.872 1.00 78.81 93 ASP A C 1
ATOM 665 O O . ASP A 1 93 ? 8.223 3.224 -12.039 1.00 78.81 93 ASP A O 1
ATOM 669 N N . SER A 1 94 ? 9.879 4.062 -13.304 1.00 76.62 94 SER A N 1
ATOM 670 C CA . SER A 1 94 ? 10.966 3.254 -12.743 1.00 76.62 94 SER A CA 1
ATOM 671 C C . SER A 1 94 ? 11.586 3.864 -11.479 1.00 76.62 94 SER A C 1
ATOM 673 O O . SER A 1 94 ? 12.560 3.328 -10.970 1.00 76.62 94 SER A O 1
ATOM 675 N N . ALA A 1 95 ? 11.063 4.990 -10.985 1.00 70.81 95 ALA A N 1
ATOM 676 C CA . ALA A 1 95 ? 11.504 5.624 -9.743 1.00 70.81 95 ALA A CA 1
ATOM 677 C C . ALA A 1 95 ? 10.669 5.173 -8.530 1.00 70.81 95 ALA A C 1
ATOM 679 O O . ALA A 1 95 ? 10.973 5.552 -7.402 1.00 70.81 95 ALA A O 1
ATOM 680 N N . GLY A 1 96 ? 9.624 4.366 -8.751 1.00 71.06 96 GLY A N 1
ATOM 681 C CA . GLY A 1 96 ? 8.748 3.856 -7.700 1.00 71.06 96 GLY A CA 1
ATOM 682 C C . GLY A 1 96 ? 7.506 4.712 -7.466 1.00 71.06 96 GLY A C 1
ATOM 683 O O . GLY A 1 96 ? 6.826 4.531 -6.458 1.00 71.06 96 GLY A O 1
ATOM 684 N N . THR A 1 97 ? 7.166 5.634 -8.371 1.00 79.75 97 THR A N 1
ATOM 685 C CA . THR A 1 97 ? 5.845 6.272 -8.348 1.00 79.75 97 THR A CA 1
ATOM 686 C C . THR A 1 97 ? 4.800 5.250 -8.762 1.00 79.75 97 THR A C 1
ATOM 688 O O . THR A 1 97 ? 4.928 4.623 -9.815 1.00 79.75 97 THR A O 1
ATOM 691 N N . TYR A 1 98 ? 3.738 5.108 -7.978 1.00 81.44 98 TYR A N 1
ATOM 692 C CA . TYR A 1 98 ? 2.626 4.227 -8.304 1.00 81.44 98 TYR A CA 1
ATOM 693 C C . TYR A 1 98 ? 1.281 4.929 -8.148 1.00 81.44 98 TYR A C 1
ATOM 695 O O . TYR A 1 98 ? 1.110 5.854 -7.355 1.00 81.44 98 TYR A O 1
ATOM 703 N N . SER A 1 99 ? 0.313 4.476 -8.932 1.00 81.88 99 SER A N 1
ATOM 704 C CA . SER A 1 99 ? -1.086 4.844 -8.795 1.00 81.88 99 SER A CA 1
ATOM 705 C C . SER A 1 99 ? -1.806 3.811 -7.941 1.00 81.88 99 SER A C 1
ATOM 707 O O . SER A 1 99 ? -1.726 2.621 -8.245 1.00 81.88 99 SER A O 1
ATOM 709 N N . VAL A 1 100 ? -2.544 4.254 -6.935 1.00 82.88 100 VAL A N 1
ATOM 710 C CA . VAL A 1 100 ? -3.456 3.436 -6.138 1.00 82.88 100 VAL A CA 1
ATOM 711 C C . VAL A 1 100 ? -4.824 3.473 -6.808 1.00 82.88 100 VAL A C 1
ATOM 713 O O . VAL A 1 100 ? -5.458 4.529 -6.873 1.00 82.88 100 VAL A O 1
ATOM 716 N N . GLY A 1 101 ? -5.255 2.330 -7.338 1.00 80.31 101 GLY A N 1
ATOM 717 C CA . GLY A 1 101 ? -6.598 2.155 -7.876 1.00 80.31 101 GLY A CA 1
ATOM 718 C C . GLY A 1 101 ? -7.652 2.094 -6.774 1.00 80.31 101 GLY A C 1
ATOM 719 O O . GLY A 1 101 ? -7.336 1.905 -5.599 1.00 80.31 101 GLY A O 1
ATOM 720 N N . ARG A 1 102 ? -8.916 2.245 -7.170 1.00 80.12 102 ARG A N 1
ATOM 721 C CA . ARG A 1 102 ? -10.046 2.186 -6.244 1.00 80.12 102 ARG A CA 1
ATOM 722 C C . ARG A 1 102 ? -10.121 0.800 -5.573 1.00 80.12 102 ARG A C 1
ATOM 724 O O . ARG A 1 102 ? -10.001 -0.192 -6.297 1.00 80.12 102 ARG A O 1
ATOM 731 N N . PRO A 1 103 ? -10.347 0.731 -4.248 1.00 79.25 103 PRO A N 1
ATOM 732 C CA . PRO A 1 103 ? -10.655 -0.517 -3.552 1.00 79.25 103 PRO A CA 1
ATOM 733 C C . PRO A 1 103 ? -11.843 -1.243 -4.197 1.00 79.25 103 PRO A C 1
ATOM 735 O O . PRO A 1 103 ? -12.832 -0.589 -4.553 1.00 79.25 103 PRO A O 1
ATOM 738 N N . GLN A 1 104 ? -11.729 -2.561 -4.353 1.00 78.56 104 GLN A N 1
ATOM 739 C CA . GLN A 1 104 ? -12.754 -3.470 -4.874 1.00 78.56 104 GLN A CA 1
ATOM 740 C C . GLN A 1 104 ? -13.096 -4.547 -3.855 1.00 78.56 104 GLN A C 1
ATOM 742 O O . GLN A 1 104 ? -12.175 -4.932 -3.095 1.00 78.56 104 GLN A O 1
#

Organism: NCBI:txid487514

Secondary structure (DSSP, 8-state):
---------TTS--EEEEPP----SS--B--HHHHHHHHHHHHH-TTTS---SSEEEEEEGGG---B--TT-EEEEEEEETTEEEEEEEEE-STTSEEEEPPP-

Radius of gyration: 12.92 Å; Cα contacts (8 Å, |Δi|>4): 224; chains: 1; bounding box: 38×26×26 Å

InterPro domains:
  IPR025637 Domain of unknown function DUF4333 [PF14230] (20-96)

Nearest PDB structures (foldseek):
  6y2s-assembly1_B  TM=4.573E-01  e=1.449E+00  Escherichia coli K-12
  6y2q-assembly1_B  TM=4.084E-01  e=1.823E+00  Escherichia coli K-12
  1ohf-assembly1_C  TM=4.821E-01  e=2.166E+00  Nudaurelia capensis omega virus
  6y2r-assembly1_B  TM=4.040E-01  e=4.843E+00  Escherichia coli K-12
  6y2s-assembly1_A  TM=4.069E-01  e=4.572E+00  Escherichia coli K-12

Solvent-accessible surface area (backbone atoms only — not comparable to full-atom values): 5753 Å² total; per-residue (Å²): 126,73,56,68,59,64,54,78,50,89,94,55,73,33,42,30,36,38,49,49,89,71,88,52,98,69,67,68,49,43,61,32,69,66,43,32,56,51,50,50,48,40,39,46,30,70,88,81,45,68,44,43,66,70,74,40,79,64,38,30,47,87,73,44,59,50,72,46,36,60,72,41,69,49,46,31,38,31,28,39,85,86,43,80,32,37,26,50,31,35,24,76,31,69,70,42,30,28,35,39,42,60,74,87